Protein AF-A0AA42AVE0-F1 (afdb_monomer_lite)

pLDDT: mean 78.34, std 12.14, range [39.88, 89.75]

Sequence (85 aa):
MANLLQIPSDDSVLLRVSHSNLKSFSADVRFSLQMTVESVKEKLWKKSGTSVDSMSLELFDDTGAKVSDLNDNSKPFGFYSPHDG

Structure (mmCIF, N/CA/C/O backbone):
data_AF-A0AA42AVE0-F1
#
_entry.id   AF-A0AA42AVE0-F1
#
loop_
_atom_site.group_PDB
_atom_site.id
_atom_site.type_symbol
_atom_site.label_atom_id
_atom_site.label_alt_id
_atom_site.label_comp_id
_atom_site.label_asym_id
_atom_site.label_entity_id
_atom_site.label_seq_id
_atom_site.pdbx_PDB_ins_code
_atom_site.Cartn_x
_atom_site.Cartn_y
_atom_site.Cartn_z
_atom_site.occupancy
_atom_site.B_iso_or_equiv
_atom_site.auth_seq_id
_atom_site.auth_comp_id
_atom_site.auth_asym_id
_atom_site.auth_atom_id
_atom_site.pdbx_PDB_model_num
ATOM 1 N N . MET A 1 1 ? -24.159 11.435 -28.109 1.00 39.88 1 MET A N 1
ATOM 2 C CA . MET A 1 1 ? -22.683 11.464 -28.052 1.00 39.88 1 MET A CA 1
ATOM 3 C C . MET A 1 1 ? -22.294 11.116 -26.625 1.00 39.88 1 MET A C 1
ATOM 5 O O . MET A 1 1 ? -22.367 11.974 -25.758 1.00 39.88 1 MET A O 1
ATOM 9 N N . ALA A 1 2 ? -22.067 9.830 -26.349 1.00 40.72 2 ALA A N 1
ATOM 10 C CA . ALA A 1 2 ? -21.712 9.363 -25.012 1.00 40.72 2 ALA A CA 1
ATOM 11 C C . ALA A 1 2 ? -20.243 9.714 -24.756 1.00 40.72 2 ALA A C 1
ATOM 13 O O . ALA A 1 2 ? -19.379 9.355 -25.554 1.00 40.72 2 ALA A O 1
ATOM 14 N N . ASN A 1 3 ? -19.990 10.466 -23.688 1.00 42.78 3 ASN A N 1
ATOM 15 C CA . ASN A 1 3 ? -18.655 10.831 -23.241 1.00 42.78 3 ASN A CA 1
ATOM 16 C C . ASN A 1 3 ? -17.982 9.559 -22.708 1.00 42.78 3 ASN A C 1
ATOM 18 O O . ASN A 1 3 ? -18.166 9.183 -21.551 1.00 42.78 3 ASN A O 1
ATOM 22 N N . LEU A 1 4 ? -17.302 8.840 -23.602 1.00 52.19 4 LEU A N 1
ATOM 23 C CA . LEU A 1 4 ? -16.444 7.720 -23.259 1.00 52.19 4 LEU A CA 1
ATOM 24 C C . LEU A 1 4 ? -15.237 8.336 -22.551 1.00 52.19 4 LEU A C 1
ATOM 26 O O . LEU A 1 4 ? -14.259 8.721 -23.186 1.00 52.19 4 LEU A O 1
ATOM 30 N N . LEU A 1 5 ? -15.353 8.511 -21.235 1.00 55.03 5 LE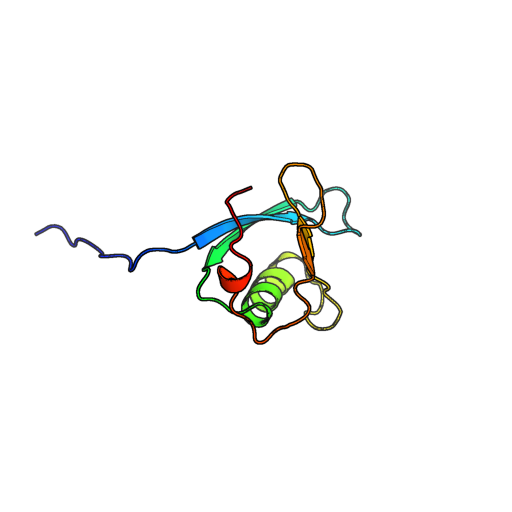U A N 1
ATOM 31 C CA . LEU A 1 5 ? -14.208 8.746 -20.374 1.00 55.03 5 LEU A CA 1
ATOM 32 C C . LEU A 1 5 ? -13.292 7.537 -20.577 1.00 55.03 5 LEU A C 1
ATOM 34 O O . LEU A 1 5 ? -13.482 6.489 -19.966 1.00 55.03 5 LEU A O 1
ATOM 38 N N . GLN A 1 6 ? -12.351 7.661 -21.512 1.00 46.09 6 GLN A N 1
ATOM 39 C CA . GLN A 1 6 ? -11.153 6.845 -21.574 1.00 46.09 6 GLN A CA 1
ATOM 40 C C . GLN A 1 6 ? -10.405 7.160 -20.284 1.00 46.09 6 GLN A C 1
ATOM 42 O O . GLN A 1 6 ? -9.591 8.076 -20.213 1.00 46.09 6 GLN A O 1
ATOM 47 N N . ILE A 1 7 ? -10.783 6.452 -19.224 1.00 56.16 7 ILE A N 1
ATOM 48 C CA . ILE A 1 7 ? -9.979 6.355 -18.023 1.00 56.16 7 ILE A CA 1
ATOM 49 C C . ILE A 1 7 ? -8.688 5.704 -18.544 1.00 56.16 7 ILE A C 1
ATOM 51 O O . ILE A 1 7 ? -8.775 4.606 -19.106 1.00 56.16 7 ILE A O 1
ATOM 55 N N . PRO A 1 8 ? -7.530 6.395 -18.515 1.00 47.72 8 PRO A N 1
ATOM 56 C CA . PRO A 1 8 ? -6.266 5.756 -18.877 1.00 47.72 8 PRO A CA 1
ATOM 57 C C . PRO A 1 8 ? -6.176 4.490 -18.037 1.00 47.72 8 PRO A C 1
ATOM 59 O O . PRO A 1 8 ? -6.556 4.591 -16.873 1.00 47.72 8 PRO A O 1
ATOM 62 N N . SER A 1 9 ? -5.788 3.350 -18.639 1.00 52.53 9 SER A N 1
ATOM 63 C CA . SER A 1 9 ? -5.668 2.035 -17.985 1.00 52.53 9 SER A CA 1
ATOM 64 C C . SER A 1 9 ? -5.500 2.232 -16.492 1.00 52.53 9 SER A C 1
ATOM 66 O O . SER A 1 9 ? -4.463 2.728 -16.054 1.00 52.53 9 SER A O 1
ATOM 68 N N . ASP A 1 10 ? -6.588 2.054 -15.741 1.00 60.34 10 ASP A N 1
ATOM 69 C CA . ASP A 1 10 ? -6.617 2.427 -14.332 1.00 60.34 10 ASP A CA 1
ATOM 70 C C . ASP A 1 10 ? -5.92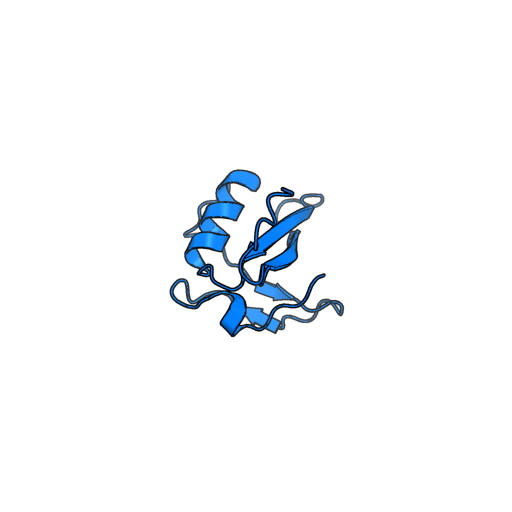1 1.287 -13.604 1.00 60.34 10 ASP A C 1
ATOM 72 O O . ASP A 1 10 ? -6.570 0.462 -12.962 1.00 60.34 10 ASP A O 1
ATOM 76 N N . ASP A 1 11 ? -4.605 1.208 -13.828 1.00 75.44 11 ASP A N 1
ATOM 77 C CA . ASP A 1 11 ? -3.620 0.301 -13.268 1.00 75.44 11 ASP A CA 1
ATOM 78 C C . ASP A 1 11 ? -3.652 0.548 -11.769 1.00 75.44 11 ASP A C 1
ATOM 80 O O . ASP A 1 11 ? -2.872 1.315 -11.213 1.00 75.44 11 ASP A O 1
ATOM 84 N N . SER A 1 12 ? -4.678 0.021 -11.128 1.00 84.94 12 SER A N 1
ATOM 85 C CA . SER A 1 12 ? -5.049 0.332 -9.771 1.00 84.94 12 SER A CA 1
ATOM 86 C C . SER A 1 12 ? -5.436 -0.958 -9.094 1.00 84.94 12 SER A C 1
ATOM 88 O O . SER A 1 12 ? -6.149 -1.792 -9.645 1.00 84.94 12 SER A O 1
ATOM 90 N N . VAL A 1 13 ? -4.929 -1.109 -7.888 1.00 87.00 13 VAL A N 1
ATOM 91 C CA . VAL A 1 13 ? -5.073 -2.303 -7.080 1.00 87.00 13 VAL A CA 1
ATOM 92 C C . VAL A 1 13 ? -5.853 -1.938 -5.839 1.00 87.00 13 VAL A C 1
ATOM 94 O O . VAL A 1 13 ? -5.669 -0.865 -5.254 1.00 87.00 13 VAL A O 1
ATOM 97 N N . LEU A 1 14 ? -6.774 -2.812 -5.465 1.00 87.56 14 LEU A N 1
ATOM 98 C CA . LEU A 1 14 ? -7.479 -2.700 -4.206 1.00 87.56 14 LEU A CA 1
ATOM 99 C C . LEU A 1 14 ? -6.698 -3.518 -3.188 1.00 87.56 14 LEU A C 1
ATOM 101 O O . LEU A 1 14 ? -6.578 -4.726 -3.347 1.00 87.56 14 LEU A O 1
ATOM 105 N N . LEU A 1 15 ? -6.149 -2.840 -2.183 1.00 86.19 15 LEU A N 1
ATOM 106 C CA . LEU A 1 15 ? -5.429 -3.497 -1.102 1.00 86.19 15 LEU A CA 1
ATOM 107 C C . LEU A 1 15 ? -6.124 -3.236 0.219 1.00 86.19 15 LEU A C 1
ATOM 109 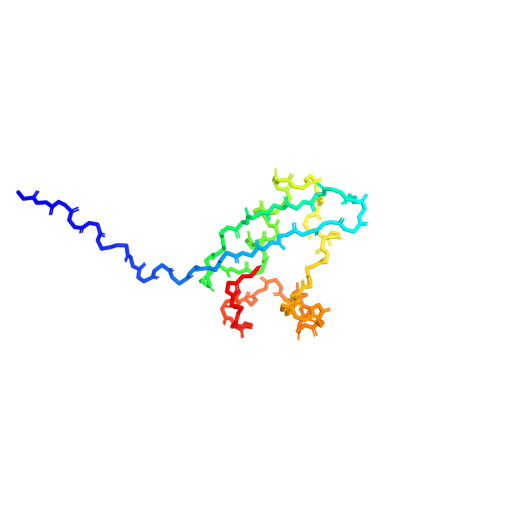O O . LEU A 1 15 ? -6.538 -2.105 0.515 1.00 86.19 15 LEU A O 1
ATOM 113 N N . ARG A 1 16 ? -6.194 -4.276 1.044 1.00 86.56 16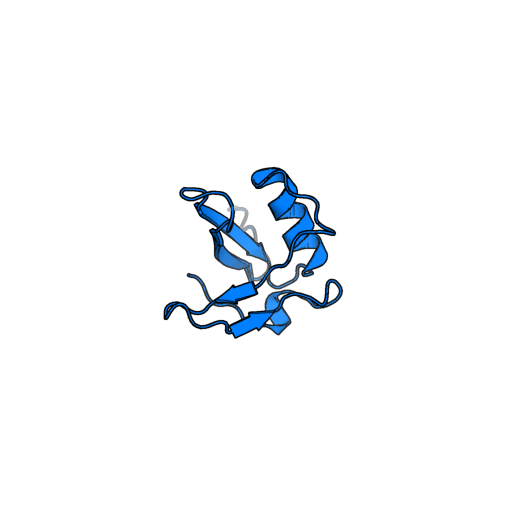 ARG A N 1
ATOM 114 C CA . ARG A 1 16 ? -6.645 -4.140 2.423 1.00 86.56 16 ARG A CA 1
ATOM 115 C C . ARG A 1 16 ? -5.504 -3.673 3.314 1.00 86.56 16 ARG A C 1
ATOM 117 O O . ARG A 1 16 ? -4.581 -4.418 3.635 1.00 86.56 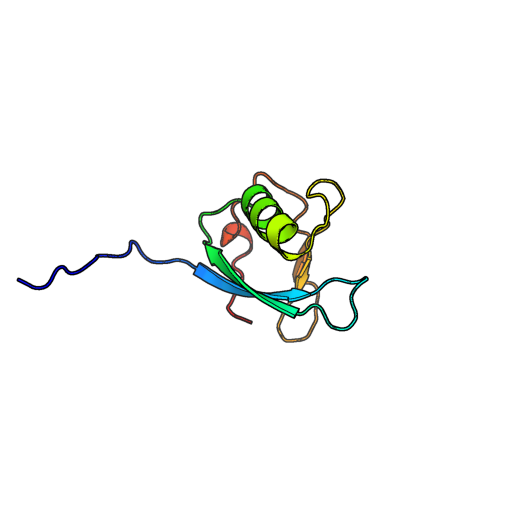16 ARG A O 1
ATOM 124 N N . VAL A 1 17 ? -5.613 -2.446 3.804 1.00 85.12 17 VAL A N 1
ATOM 125 C CA . VAL A 1 17 ? -4.647 -1.909 4.756 1.00 85.12 17 VAL A CA 1
ATOM 126 C C . VAL A 1 17 ? -5.053 -2.268 6.174 1.00 85.12 17 VAL A C 1
ATOM 128 O O . VAL A 1 17 ? -6.166 -1.961 6.600 1.00 85.12 17 VAL A O 1
ATOM 131 N N . SER A 1 18 ? -4.124 -2.876 6.907 1.00 82.56 18 SER A N 1
ATOM 132 C CA . SER A 1 18 ? -4.272 -3.211 8.322 1.00 82.56 18 SER A CA 1
ATOM 133 C C . SER A 1 18 ? -3.268 -2.422 9.162 1.00 82.56 18 SER A C 1
ATOM 135 O O . SER A 1 18 ? -2.204 -2.055 8.669 1.00 82.56 18 SER A O 1
ATOM 137 N N . HIS A 1 19 ? -3.590 -2.144 10.427 1.00 81.44 19 HIS A N 1
ATOM 138 C CA . HIS A 1 19 ? -2.693 -1.413 11.327 1.00 81.44 19 HIS A CA 1
ATOM 139 C C . HIS A 1 19 ? -2.366 -2.247 12.567 1.00 81.44 19 HIS A C 1
ATOM 141 O O . HIS A 1 19 ? -3.265 -2.621 13.317 1.00 81.44 19 HIS A O 1
ATOM 147 N N . SER A 1 20 ? -1.079 -2.487 12.831 1.00 74.62 20 SER A N 1
ATOM 148 C CA . SER A 1 20 ? -0.618 -3.396 13.896 1.00 74.62 20 SER A CA 1
ATOM 149 C C . SER A 1 20 ? -1.116 -3.014 15.295 1.00 74.62 20 SER A C 1
ATOM 151 O O . SER A 1 20 ? -1.346 -3.884 16.129 1.00 74.62 20 SER A O 1
ATOM 153 N N . ASN A 1 21 ? -1.330 -1.718 15.552 1.00 70.94 21 ASN A N 1
ATOM 154 C CA . ASN A 1 21 ? -1.821 -1.229 16.846 1.00 70.94 21 ASN A CA 1
ATOM 155 C C . ASN A 1 21 ? -3.358 -1.161 16.945 1.00 70.94 21 ASN A C 1
ATOM 157 O O . ASN A 1 21 ? -3.898 -0.916 18.021 1.00 70.94 21 ASN A O 1
ATOM 161 N N . LEU A 1 22 ? -4.081 -1.334 15.832 1.00 72.75 22 LEU A N 1
ATOM 162 C CA . LEU A 1 22 ? -5.541 -1.261 15.795 1.00 72.75 22 LEU A CA 1
ATOM 163 C C . LEU A 1 22 ? -6.101 -2.622 15.377 1.00 72.75 22 LEU A C 1
ATOM 165 O O . LEU A 1 22 ? -6.203 -2.934 14.196 1.00 72.75 22 LEU A O 1
ATOM 169 N N . LYS A 1 23 ? -6.548 -3.403 16.366 1.00 66.06 23 LYS A N 1
ATOM 170 C CA . LYS A 1 23 ? -7.133 -4.748 16.189 1.00 66.06 23 LYS A CA 1
ATOM 171 C C . LYS A 1 23 ? -8.293 -4.830 15.182 1.00 66.06 23 LYS A C 1
ATOM 173 O O . LYS A 1 23 ? -8.624 -5.923 14.744 1.00 66.06 23 LYS A O 1
ATOM 178 N N . SER A 1 24 ? -8.922 -3.701 14.855 1.00 64.06 24 SER A N 1
ATOM 179 C CA . SER A 1 24 ? -10.071 -3.604 13.949 1.00 64.06 24 SER A CA 1
ATOM 180 C C . SER A 1 24 ? -9.908 -2.490 12.908 1.00 64.06 24 SER A C 1
ATOM 182 O O . SER A 1 24 ? -10.902 -1.966 12.407 1.00 64.06 24 SER A O 1
ATOM 184 N N . PHE A 1 25 ? -8.678 -2.078 12.592 1.00 72.50 25 PHE A N 1
ATOM 185 C CA . PHE A 1 25 ? -8.462 -1.194 11.450 1.00 72.50 25 PHE A CA 1
ATOM 186 C C . PHE A 1 25 ? -8.171 -2.051 10.231 1.00 72.50 25 PHE A C 1
ATOM 188 O O . PHE A 1 25 ? -7.074 -2.582 10.083 1.00 72.50 25 PHE A O 1
ATOM 195 N N . SER A 1 26 ? -9.188 -2.195 9.393 1.00 74.69 26 SER A N 1
ATOM 196 C CA . SER A 1 26 ? -9.066 -2.742 8.051 1.00 74.69 26 SER A CA 1
ATOM 197 C C . SER A 1 26 ? -9.748 -1.757 7.116 1.00 74.69 26 SER A C 1
ATOM 199 O O . SER A 1 26 ? -10.921 -1.436 7.294 1.00 74.69 26 SER A O 1
ATOM 201 N N . ALA A 1 27 ? -8.982 -1.196 6.189 1.00 81.31 27 ALA A N 1
ATOM 202 C CA . ALA A 1 27 ? -9.491 -0.267 5.197 1.00 81.31 27 ALA A CA 1
ATOM 203 C C . ALA A 1 27 ? -9.126 -0.795 3.817 1.00 81.31 27 ALA A C 1
ATOM 205 O O . ALA A 1 27 ? -7.945 -0.881 3.483 1.00 81.31 27 ALA A O 1
ATOM 206 N N . ASP A 1 28 ? -10.129 -1.122 3.013 1.00 84.94 28 ASP A N 1
ATOM 207 C CA . ASP A 1 28 ? -9.950 -1.267 1.578 1.00 84.94 28 ASP A CA 1
ATOM 208 C C . ASP A 1 28 ? -9.586 0.103 0.995 1.00 84.94 28 ASP A C 1
ATOM 210 O O . ASP A 1 28 ? -10.272 1.117 1.180 1.00 84.94 28 ASP A O 1
ATOM 214 N N . VAL A 1 29 ? -8.422 0.173 0.356 1.00 85.88 29 VAL A N 1
ATOM 215 C CA . VAL A 1 29 ? -7.958 1.389 -0.298 1.00 85.88 29 VAL A CA 1
ATOM 216 C C . VAL A 1 29 ? -7.499 1.035 -1.696 1.00 85.88 29 VAL A C 1
ATOM 218 O O . VAL A 1 29 ? -6.655 0.169 -1.908 1.00 85.88 29 VAL A O 1
ATOM 221 N N . ARG A 1 30 ? -8.056 1.760 -2.665 1.00 87.50 30 ARG A N 1
ATOM 222 C CA . ARG A 1 30 ? -7.608 1.693 -4.049 1.00 87.50 30 ARG A CA 1
ATOM 223 C C . ARG A 1 30 ? -6.336 2.522 -4.218 1.00 87.50 30 ARG A C 1
ATOM 225 O O . ARG A 1 30 ? -6.348 3.739 -3.972 1.00 87.50 30 ARG A O 1
ATOM 232 N N . PHE A 1 31 ? -5.260 1.871 -4.633 1.00 85.50 31 PHE A N 1
ATOM 233 C CA . PHE A 1 31 ? -3.968 2.473 -4.948 1.00 85.50 31 PHE A CA 1
ATOM 234 C C . PHE A 1 31 ? -3.710 2.386 -6.443 1.00 85.50 31 PHE A C 1
ATOM 236 O O . PHE A 1 31 ? -4.052 1.391 -7.065 1.00 85.50 31 PHE A O 1
ATOM 243 N N . SER A 1 32 ? -3.110 3.416 -7.026 1.00 86.50 32 SER A N 1
ATOM 244 C CA . SER A 1 32 ? -2.705 3.392 -8.432 1.00 86.50 32 SER A CA 1
ATOM 245 C C . SER A 1 32 ? -1.274 2.867 -8.518 1.00 86.50 32 SER A C 1
ATOM 247 O O . SER A 1 32 ? -0.402 3.378 -7.832 1.00 86.50 32 SER A O 1
ATOM 249 N N . LEU A 1 33 ? -0.989 1.900 -9.382 1.00 85.00 33 LEU A N 1
ATOM 250 C CA . LEU A 1 33 ? 0.347 1.347 -9.626 1.00 85.00 33 LEU A CA 1
ATOM 251 C C . LEU A 1 33 ? 1.352 2.421 -10.076 1.00 85.00 33 LEU A C 1
ATOM 253 O O . LEU A 1 33 ? 2.548 2.298 -9.814 1.00 85.00 33 LEU A O 1
ATOM 257 N N . GLN A 1 34 ? 0.865 3.501 -10.695 1.00 84.69 34 GLN A N 1
ATOM 258 C CA . GLN A 1 34 ? 1.671 4.664 -11.079 1.00 84.69 34 GLN A CA 1
ATOM 259 C C . GLN A 1 34 ? 2.092 5.547 -9.890 1.00 84.69 34 GLN A C 1
ATOM 261 O O . GLN A 1 34 ? 2.995 6.369 -10.030 1.00 84.69 34 GLN A O 1
ATOM 266 N N . MET A 1 35 ? 1.450 5.412 -8.725 1.00 86.12 35 MET A N 1
ATOM 267 C CA . MET A 1 35 ? 1.781 6.218 -7.551 1.00 86.12 35 MET A CA 1
ATOM 268 C C . MET A 1 35 ? 3.035 5.680 -6.859 1.00 86.12 35 MET A C 1
ATOM 270 O O . MET A 1 35 ? 3.298 4.480 -6.876 1.00 86.12 35 MET A O 1
ATOM 274 N N . THR A 1 36 ? 3.803 6.553 -6.216 1.00 89.75 36 THR A N 1
ATOM 275 C CA . THR A 1 36 ? 4.970 6.144 -5.426 1.00 89.75 36 THR A CA 1
ATOM 276 C C . THR A 1 36 ? 4.570 5.654 -4.041 1.00 89.75 36 THR A C 1
ATOM 278 O O . THR A 1 36 ? 3.498 5.991 -3.530 1.00 89.75 36 THR A O 1
ATOM 281 N N . VAL A 1 37 ? 5.450 4.886 -3.400 1.00 88.62 37 VAL A N 1
ATOM 282 C CA . VAL A 1 37 ? 5.274 4.459 -2.004 1.00 88.62 37 VAL A CA 1
ATOM 283 C C . VAL A 1 37 ? 5.065 5.657 -1.071 1.00 88.62 37 VAL A C 1
ATOM 285 O O . VAL A 1 37 ? 4.230 5.590 -0.169 1.00 88.62 37 VAL A O 1
ATOM 288 N N . GLU A 1 38 ? 5.742 6.779 -1.321 1.00 88.38 38 GLU A N 1
ATOM 289 C CA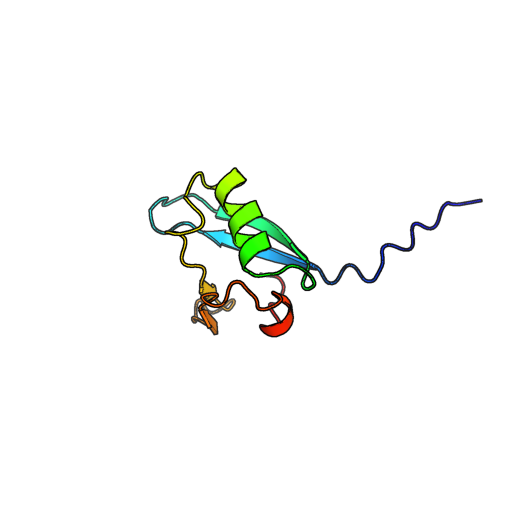 . GLU A 1 38 ? 5.508 8.028 -0.589 1.00 88.38 38 GLU A CA 1
ATOM 290 C C . GLU A 1 38 ? 4.053 8.496 -0.695 1.00 88.38 38 GLU A C 1
ATOM 292 O O . GLU A 1 38 ? 3.393 8.704 0.321 1.00 88.38 38 GLU A O 1
ATOM 297 N N . SER A 1 39 ? 3.518 8.559 -1.919 1.00 88.88 39 SER A N 1
ATOM 298 C CA . SER A 1 39 ? 2.117 8.920 -2.165 1.00 88.88 39 SER A CA 1
ATOM 299 C C . SER A 1 39 ? 1.143 7.944 -1.490 1.00 88.88 39 SER A C 1
ATOM 301 O O . SER A 1 39 ? 0.043 8.333 -1.089 1.00 88.88 39 SER A O 1
ATOM 303 N N . VAL A 1 40 ? 1.516 6.663 -1.364 1.00 86.94 40 VAL A N 1
ATOM 304 C CA . VAL A 1 40 ? 0.692 5.634 -0.702 1.00 86.94 40 VAL A CA 1
ATOM 305 C C . VAL A 1 40 ? 0.619 5.921 0.783 1.00 86.94 40 VAL A C 1
ATOM 307 O O . VAL A 1 40 ? -0.485 6.015 1.323 1.00 86.94 40 VAL A O 1
ATOM 310 N N . LYS A 1 41 ? 1.777 6.129 1.420 1.00 87.81 41 LYS A N 1
ATOM 311 C CA . LYS A 1 41 ? 1.878 6.522 2.829 1.00 87.81 41 LYS A CA 1
ATOM 312 C C . LYS A 1 41 ? 1.092 7.803 3.074 1.00 87.81 41 LYS A C 1
ATOM 314 O O . LYS A 1 41 ? 0.266 7.827 3.980 1.00 87.81 41 LYS A O 1
ATOM 319 N N . GLU A 1 42 ? 1.251 8.799 2.199 1.00 88.12 42 GLU A N 1
ATOM 320 C CA . GLU A 1 42 ? 0.518 10.075 2.156 1.00 88.12 42 GLU A CA 1
ATOM 321 C C . GLU A 1 42 ? -1.019 9.917 2.065 1.00 88.12 42 GLU A C 1
ATOM 323 O O . GLU A 1 42 ? -1.806 10.708 2.588 1.00 88.12 42 GLU A O 1
ATOM 328 N N . LYS A 1 43 ? -1.505 8.866 1.416 1.00 86.75 43 LYS A N 1
ATOM 329 C CA . LYS A 1 43 ? -2.943 8.576 1.367 1.00 86.75 43 LYS A CA 1
ATOM 330 C C . LYS A 1 43 ? -3.414 7.841 2.622 1.00 86.75 43 LYS A C 1
ATOM 332 O O . LYS A 1 43 ? -4.539 8.040 3.084 1.00 86.75 43 LYS A O 1
ATOM 337 N N . LEU A 1 44 ? -2.544 7.004 3.174 1.00 85.00 44 LEU A N 1
ATOM 338 C CA . LEU A 1 44 ? -2.804 6.157 4.326 1.00 85.00 44 LEU A CA 1
ATOM 339 C C . LEU A 1 44 ? -2.803 6.914 5.648 1.00 85.00 44 LEU A C 1
ATOM 341 O O . LEU A 1 44 ? -3.715 6.694 6.443 1.00 85.00 44 LEU A O 1
ATOM 345 N N . TRP A 1 45 ? -1.873 7.846 5.871 1.00 82.75 45 TRP A N 1
ATOM 346 C CA . TRP A 1 45 ? -1.874 8.655 7.097 1.00 82.75 45 TRP A CA 1
ATOM 347 C C . TRP A 1 45 ? -3.155 9.471 7.241 1.00 82.75 45 TRP A C 1
ATOM 349 O O . TRP A 1 45 ? -3.667 9.599 8.347 1.00 82.75 45 TRP A O 1
ATOM 359 N N . LYS A 1 46 ? -3.746 9.946 6.135 1.00 80.75 46 LYS A N 1
ATOM 360 C CA . LYS A 1 46 ? -5.035 10.656 6.174 1.00 80.75 46 LYS A CA 1
ATOM 361 C C . LYS A 1 46 ? -6.179 9.784 6.702 1.00 80.75 46 LYS A C 1
ATOM 363 O O . LYS A 1 46 ? -7.131 10.318 7.259 1.00 80.75 46 LYS A O 1
ATOM 368 N N . LYS A 1 47 ? -6.099 8.459 6.528 1.00 78.56 47 LYS A N 1
ATOM 369 C CA . LYS A 1 47 ? -7.085 7.486 7.035 1.00 78.56 47 LYS A CA 1
ATOM 370 C C . LYS A 1 47 ? -6.718 6.921 8.411 1.00 78.56 47 LYS A C 1
ATOM 372 O O . LYS A 1 47 ? -7.599 6.770 9.246 1.00 78.56 47 LYS A O 1
ATOM 377 N N . SER A 1 48 ? -5.449 6.575 8.626 1.00 72.12 48 SER A N 1
ATOM 378 C CA . SER A 1 48 ? -4.960 5.891 9.833 1.00 72.12 48 SER A CA 1
ATOM 379 C C . SER A 1 48 ? -4.491 6.853 10.933 1.00 72.12 48 SER A C 1
ATOM 381 O O . SER A 1 48 ? -4.331 6.431 12.072 1.00 72.12 48 SER A O 1
ATOM 383 N N . GLY A 1 49 ? -4.244 8.127 10.612 1.00 75.06 49 GLY A N 1
ATOM 384 C CA . GLY A 1 49 ? -3.736 9.144 11.542 1.00 75.06 49 GLY A CA 1
ATOM 385 C C . GLY A 1 49 ? -2.255 9.003 11.920 1.00 75.06 49 GLY A C 1
ATOM 386 O O . GLY A 1 49 ? -1.774 9.757 12.761 1.00 75.06 49 GLY A O 1
ATOM 387 N N . THR A 1 50 ? -1.531 8.051 11.329 1.00 74.38 50 THR A N 1
ATOM 388 C CA . THR A 1 50 ? -0.131 7.741 11.662 1.00 74.38 50 THR A CA 1
ATOM 389 C C . THR A 1 50 ? 0.831 8.507 10.759 1.00 74.38 50 THR A C 1
ATOM 391 O O . THR A 1 50 ? 0.653 8.498 9.548 1.00 74.38 50 THR A O 1
ATOM 394 N N . SER A 1 51 ? 1.872 9.130 11.315 1.00 78.75 51 SER A N 1
ATOM 395 C CA . SER A 1 51 ? 2.887 9.855 10.536 1.00 78.75 51 SER A CA 1
ATOM 396 C C . SER A 1 51 ? 3.554 8.973 9.478 1.00 78.75 51 SER A C 1
ATOM 398 O O . SER A 1 51 ? 4.024 7.884 9.798 1.00 78.75 51 SER A O 1
ATOM 400 N N . VAL A 1 52 ? 3.672 9.480 8.246 1.00 79.06 52 VAL A N 1
ATOM 401 C CA . VAL A 1 52 ? 4.294 8.770 7.108 1.00 79.06 52 VAL A CA 1
ATOM 402 C C . VAL A 1 52 ? 5.742 8.341 7.363 1.00 79.06 52 VAL A C 1
ATOM 404 O O . VAL A 1 52 ? 6.165 7.309 6.855 1.00 79.06 52 VAL A O 1
ATOM 407 N N . ASP A 1 53 ? 6.476 9.103 8.178 1.00 77.75 53 ASP A N 1
ATOM 408 C CA . ASP A 1 53 ? 7.882 8.854 8.520 1.00 77.75 53 ASP A CA 1
ATOM 409 C C . ASP A 1 53 ? 8.061 7.644 9.453 1.00 77.75 53 ASP A C 1
ATOM 411 O O . ASP A 1 53 ? 8.934 6.810 9.247 1.00 77.75 53 ASP A O 1
ATOM 415 N N . SER A 1 54 ? 7.163 7.478 10.429 1.00 78.94 54 SER A N 1
ATOM 416 C CA . SER A 1 54 ? 7.131 6.292 11.299 1.00 78.94 54 SER A CA 1
ATOM 417 C C . SER A 1 54 ? 6.320 5.132 10.711 1.00 78.94 54 SER A C 1
ATOM 419 O O . SER A 1 54 ? 6.190 4.088 11.350 1.00 78.94 54 SER A O 1
ATOM 421 N N . MET A 1 55 ? 5.731 5.305 9.522 1.00 81.94 55 MET A N 1
ATOM 422 C CA . MET A 1 55 ? 4.880 4.300 8.896 1.00 81.94 55 MET A CA 1
ATOM 423 C C . MET A 1 55 ? 5.705 3.352 8.022 1.00 81.94 55 MET A C 1
ATOM 425 O O . MET A 1 55 ? 6.083 3.673 6.891 1.00 81.94 55 MET A O 1
ATOM 429 N N . SER A 1 56 ? 5.914 2.141 8.528 1.00 83.25 56 SER A N 1
ATOM 430 C CA . SER A 1 56 ? 6.453 1.023 7.754 1.00 83.25 56 SER A CA 1
ATOM 431 C C . SER A 1 56 ? 5.316 0.316 7.026 1.00 83.25 56 SER A C 1
ATOM 433 O O . SER A 1 56 ? 4.383 -0.178 7.658 1.00 83.25 56 SER A O 1
ATOM 435 N N . LEU A 1 57 ? 5.375 0.294 5.695 1.00 85.44 57 LEU A N 1
ATOM 436 C CA . LEU A 1 57 ? 4.426 -0.450 4.877 1.00 85.44 57 LEU A CA 1
ATOM 437 C C . LEU A 1 57 ? 5.069 -1.760 4.434 1.00 85.44 57 LEU A C 1
ATOM 439 O O . LEU A 1 57 ? 6.183 -1.777 3.913 1.00 85.44 57 LEU A O 1
ATOM 443 N N . GLU A 1 58 ? 4.339 -2.847 4.619 1.00 88.69 58 GLU A N 1
ATOM 444 C CA . GLU A 1 58 ? 4.743 -4.192 4.237 1.00 88.69 58 GLU A CA 1
ATOM 445 C C . GLU A 1 58 ? 3.654 -4.760 3.333 1.00 88.69 58 GLU A C 1
ATOM 447 O O . GLU A 1 58 ? 2.465 -4.695 3.650 1.00 88.69 58 GLU A O 1
ATOM 452 N N . LEU A 1 59 ? 4.062 -5.273 2.178 1.00 87.69 59 LEU A N 1
ATOM 453 C CA . LEU A 1 59 ? 3.180 -5.960 1.255 1.00 87.69 59 LEU A CA 1
ATOM 454 C C . LEU A 1 59 ? 3.087 -7.424 1.685 1.00 87.69 59 LEU A C 1
ATOM 456 O O . LEU A 1 59 ? 4.116 -8.082 1.854 1.00 87.69 59 LEU A O 1
ATOM 460 N N . PHE A 1 60 ? 1.868 -7.925 1.838 1.00 85.50 60 PHE A N 1
ATOM 461 C CA . PHE A 1 60 ? 1.591 -9.325 2.138 1.00 85.50 60 PHE A CA 1
ATOM 462 C C . PHE A 1 60 ? 0.796 -9.954 0.996 1.00 85.50 60 PHE A C 1
ATOM 464 O O . PHE A 1 60 ? 0.028 -9.269 0.326 1.00 85.50 60 PHE A O 1
ATOM 471 N N . ASP A 1 61 ? 1.009 -11.247 0.790 1.00 84.81 61 ASP A N 1
ATOM 472 C CA . ASP A 1 61 ? 0.243 -12.081 -0.133 1.00 84.81 61 ASP A CA 1
ATOM 473 C C . ASP A 1 61 ? -1.055 -12.571 0.535 1.00 84.81 61 ASP A C 1
ATOM 475 O O . ASP A 1 61 ? -1.197 -12.473 1.760 1.00 84.81 61 ASP A O 1
ATOM 479 N N . ASP A 1 62 ? -1.978 -13.156 -0.232 1.00 80.25 62 ASP A N 1
ATOM 480 C CA . ASP A 1 62 ? -3.227 -13.744 0.287 1.00 80.25 62 ASP A CA 1
ATOM 481 C C . ASP A 1 62 ? -2.954 -14.828 1.345 1.00 80.25 62 ASP A C 1
ATOM 483 O O . ASP A 1 62 ? -3.677 -14.962 2.333 1.00 80.25 62 ASP A O 1
ATOM 487 N N . THR A 1 63 ? -1.822 -15.529 1.227 1.00 81.38 63 THR A N 1
ATOM 488 C CA . THR A 1 63 ? -1.398 -16.526 2.219 1.00 81.38 63 THR A CA 1
ATOM 489 C C . THR A 1 63 ? -0.890 -15.915 3.534 1.00 81.38 63 THR A C 1
ATOM 491 O O . THR A 1 63 ? -0.433 -16.648 4.413 1.00 81.38 63 THR A O 1
ATOM 494 N N . GLY A 1 64 ? -0.881 -14.583 3.669 1.00 79.50 64 GLY A N 1
ATOM 495 C CA . GLY A 1 64 ? -0.303 -13.856 4.802 1.00 79.50 64 GLY A CA 1
ATOM 496 C C . GLY A 1 64 ? 1.229 -13.853 4.823 1.00 79.50 64 GLY A C 1
ATOM 497 O O . GLY A 1 64 ? 1.834 -13.500 5.836 1.00 79.50 64 GLY A O 1
ATOM 498 N N . ALA A 1 65 ? 1.877 -14.259 3.727 1.00 84.31 65 ALA A N 1
ATOM 499 C CA . ALA A 1 65 ? 3.329 -14.219 3.601 1.00 84.31 65 ALA A CA 1
ATOM 500 C C . ALA A 1 65 ? 3.786 -12.805 3.232 1.00 84.31 65 ALA A C 1
ATOM 502 O O . ALA A 1 65 ? 3.198 -12.169 2.360 1.00 84.31 65 ALA A O 1
ATOM 503 N N . LYS A 1 66 ? 4.848 -12.306 3.872 1.00 87.62 66 LYS A N 1
ATOM 504 C CA . LYS A 1 66 ? 5.425 -11.012 3.502 1.00 87.62 66 LYS A CA 1
ATOM 505 C C . LYS A 1 66 ? 6.071 -11.108 2.120 1.00 87.62 66 LYS A C 1
ATOM 507 O O . LYS A 1 66 ? 7.035 -11.849 1.944 1.00 87.62 66 LYS A O 1
ATOM 512 N N . VAL A 1 67 ? 5.562 -10.331 1.173 1.00 85.88 67 VAL A N 1
ATOM 513 C CA . VAL A 1 67 ? 6.073 -10.238 -0.199 1.00 85.88 67 VAL A CA 1
ATOM 514 C C . VAL A 1 67 ? 7.254 -9.281 -0.251 1.00 85.88 67 VAL A C 1
ATOM 516 O O . VAL A 1 67 ? 8.300 -9.612 -0.807 1.00 85.88 67 VAL A O 1
ATOM 519 N N . SER A 1 68 ? 7.104 -8.073 0.300 1.00 85.50 68 SER A N 1
ATOM 520 C CA . SER A 1 68 ? 8.134 -7.030 0.224 1.00 85.50 68 SER A CA 1
ATOM 521 C C . SER A 1 68 ? 7.892 -5.890 1.208 1.00 85.50 68 SER A C 1
ATOM 523 O O . SER A 1 68 ? 6.756 -5.487 1.441 1.00 85.50 68 SER A O 1
ATOM 525 N N . ASP A 1 69 ? 8.972 -5.308 1.724 1.00 86.06 69 ASP A N 1
ATOM 526 C CA . ASP A 1 69 ? 8.932 -4.072 2.505 1.00 86.06 69 ASP A CA 1
ATOM 527 C C . ASP A 1 69 ? 8.945 -2.848 1.571 1.00 86.06 69 ASP A C 1
ATOM 529 O O . ASP A 1 69 ? 9.860 -2.651 0.764 1.00 86.06 69 ASP A O 1
ATOM 533 N N . LEU A 1 70 ? 7.944 -1.981 1.708 1.00 84.94 70 LEU A N 1
ATOM 534 C CA . LEU A 1 70 ? 7.804 -0.717 0.979 1.00 84.94 70 LEU A CA 1
ATOM 535 C C . LEU A 1 70 ? 8.614 0.377 1.702 1.00 84.94 70 LEU A C 1
ATOM 537 O O . LEU A 1 70 ? 8.089 1.392 2.174 1.00 84.94 70 LEU A O 1
ATOM 541 N N . ASN A 1 71 ? 9.915 0.128 1.849 1.00 82.25 71 ASN A N 1
ATOM 542 C CA . ASN A 1 71 ? 10.843 1.058 2.494 1.00 82.25 71 ASN A CA 1
ATOM 543 C C . ASN A 1 71 ? 11.306 2.167 1.532 1.00 82.25 71 ASN A C 1
ATOM 545 O O . ASN A 1 71 ? 11.623 3.277 1.947 1.00 82.25 71 ASN A O 1
ATOM 549 N N . ASP A 1 72 ? 11.316 1.877 0.230 1.00 84.62 72 ASP A N 1
ATOM 550 C CA . ASP A 1 72 ? 11.784 2.807 -0.793 1.00 84.62 72 ASP A CA 1
ATOM 551 C C . ASP A 1 72 ? 10.639 3.704 -1.283 1.00 84.62 72 ASP A C 1
ATOM 553 O O . ASP A 1 72 ? 9.836 3.328 -2.138 1.00 84.62 72 ASP A O 1
ATOM 557 N N . ASN A 1 73 ? 10.562 4.905 -0.710 1.00 84.81 73 ASN A N 1
ATOM 558 C CA . ASN A 1 73 ? 9.528 5.903 -0.996 1.00 84.81 73 ASN A CA 1
ATOM 559 C C . ASN A 1 73 ? 9.521 6.378 -2.461 1.00 84.81 73 ASN A C 1
ATOM 561 O O . ASN A 1 73 ? 8.472 6.788 -2.962 1.00 84.81 73 ASN A O 1
ATOM 565 N N . SER A 1 74 ? 10.666 6.291 -3.145 1.00 85.69 74 SER A N 1
ATOM 566 C CA . SER A 1 74 ? 10.851 6.740 -4.529 1.00 85.69 74 SER A CA 1
ATOM 567 C C . SER A 1 74 ? 10.353 5.724 -5.556 1.00 85.69 74 SER A C 1
ATOM 569 O O . SER A 1 74 ? 10.128 6.081 -6.714 1.00 85.69 74 SER A O 1
ATOM 571 N N . LYS A 1 75 ? 10.185 4.451 -5.170 1.00 88.12 75 LYS A N 1
ATOM 572 C CA . LYS A 1 75 ? 9.721 3.415 -6.096 1.00 88.12 75 LYS A CA 1
ATOM 573 C C . LYS A 1 75 ? 8.220 3.550 -6.377 1.00 88.12 75 LYS A C 1
ATOM 575 O O . LYS A 1 75 ? 7.435 3.805 -5.458 1.00 88.12 75 LYS A O 1
ATOM 580 N N . PRO A 1 76 ? 7.798 3.351 -7.640 1.00 86.50 76 PRO A N 1
ATOM 581 C CA . PRO A 1 76 ? 6.388 3.238 -7.967 1.00 86.50 76 PRO A CA 1
ATOM 582 C C . PRO A 1 76 ? 5.829 1.950 -7.372 1.00 86.50 76 PRO A C 1
ATOM 584 O O . PRO A 1 76 ? 6.498 0.917 -7.339 1.00 86.50 76 PRO A O 1
ATOM 587 N N . PHE A 1 77 ? 4.580 1.998 -6.937 1.00 83.31 77 PHE A N 1
ATOM 588 C CA . PHE A 1 77 ? 3.901 0.873 -6.315 1.00 83.31 77 PHE A CA 1
ATOM 589 C C . PHE A 1 77 ? 3.785 -0.320 -7.276 1.00 83.31 77 PHE A C 1
ATOM 591 O O . PHE A 1 77 ? 3.949 -1.468 -6.873 1.00 83.31 77 PHE A O 1
ATOM 598 N N . GLY A 1 78 ? 3.645 -0.045 -8.577 1.00 83.06 78 GLY A N 1
ATOM 599 C CA . GLY A 1 78 ? 3.677 -1.053 -9.634 1.00 83.06 78 GLY A CA 1
ATOM 600 C C . GLY A 1 78 ? 4.999 -1.802 -9.786 1.00 83.06 78 GLY A C 1
ATOM 601 O O . GLY A 1 78 ? 4.998 -2.895 -10.340 1.00 83.06 78 GLY A O 1
ATOM 602 N N . PHE A 1 79 ? 6.113 -1.297 -9.240 1.00 83.69 79 PHE A N 1
ATOM 603 C CA . PHE A 1 79 ? 7.378 -2.043 -9.212 1.00 83.69 79 PHE A CA 1
ATOM 604 C C . PHE A 1 79 ? 7.244 -3.362 -8.445 1.00 83.69 79 PHE A C 1
ATOM 606 O O . PHE A 1 79 ? 7.882 -4.350 -8.795 1.00 83.69 79 PHE A O 1
ATOM 613 N N . TYR A 1 80 ? 6.391 -3.384 -7.421 1.00 81.62 80 TYR A N 1
ATOM 614 C CA . TYR A 1 80 ? 6.155 -4.562 -6.592 1.00 81.62 80 TYR A CA 1
ATOM 615 C C . TYR A 1 80 ? 5.111 -5.512 -7.184 1.00 81.62 80 TYR A C 1
ATOM 617 O O . TYR A 1 80 ? 4.851 -6.550 -6.588 1.00 81.62 80 TYR A O 1
ATOM 625 N N . SER A 1 81 ? 4.519 -5.163 -8.336 1.00 79.56 81 SER A N 1
ATOM 626 C CA . SER A 1 81 ? 3.425 -5.909 -8.976 1.00 79.56 81 SER A CA 1
ATOM 627 C C . SER A 1 81 ? 2.375 -6.422 -7.970 1.00 79.56 81 SER A C 1
ATOM 629 O O . SER A 1 81 ? 2.102 -7.624 -7.940 1.00 79.56 81 SER A O 1
ATOM 631 N N . PRO A 1 82 ? 1.824 -5.552 -7.096 1.00 80.31 82 PRO A N 1
ATOM 632 C CA . PRO A 1 82 ? 0.781 -5.968 -6.169 1.00 80.31 82 PRO A CA 1
ATOM 633 C C . PRO A 1 82 ? -0.455 -6.429 -6.949 1.00 80.31 82 PRO A C 1
ATOM 635 O O . PRO A 1 82 ? -0.757 -5.893 -8.015 1.00 80.31 82 PRO A O 1
ATOM 638 N N . HIS A 1 83 ? -1.162 -7.411 -6.400 1.00 78.50 83 HIS A N 1
ATOM 639 C CA . HIS A 1 83 ? -2.430 -7.914 -6.930 1.00 78.50 83 HIS A CA 1
ATOM 640 C C . HIS A 1 83 ? -3.575 -7.460 -6.019 1.00 78.50 83 HIS A C 1
ATOM 642 O O . HIS A 1 83 ? -3.327 -6.996 -4.905 1.00 78.50 83 HIS A O 1
ATOM 648 N N . ASP A 1 84 ? -4.814 -7.526 -6.500 1.00 80.00 84 ASP A N 1
ATOM 649 C CA . ASP A 1 84 ? -5.976 -7.238 -5.662 1.00 80.00 84 ASP A CA 1
ATOM 650 C C . ASP A 1 84 ? -6.125 -8.273 -4.529 1.00 80.00 84 ASP A C 1
ATOM 652 O O . ASP A 1 84 ? -5.974 -9.472 -4.766 1.00 80.00 84 ASP A O 1
ATOM 656 N N . GLY A 1 85 ? -6.378 -7.796 -3.298 1.00 62.28 85 GLY A N 1
ATOM 657 C CA . GLY A 1 85 ? -6.449 -8.631 -2.084 1.00 62.28 85 GLY A CA 1
ATOM 658 C C . GLY A 1 85 ? -6.577 -7.867 -0.764 1.00 62.28 85 GLY A C 1
ATOM 659 O O . GLY A 1 85 ? -5.778 -6.933 -0.508 1.00 62.28 85 GLY A O 1
#

Foldseek 3Di:
DDPPPPPPPQQKAFDWDDDPVDPPDTDTDIDGLQAFLLVVLVVVCVVPVDDSVPDWDFDADPVRHTQDTSPPRGDRNCVSVDHHD

Secondary structure (DSSP, 8-state):
-----------EEEEEEEETTEEEEEEEEEEETTSBHHHHHHHHHHHH---TTT---EEE-TTS-EEEE---TTSBGGGG-----

Organism: Papaver nudicaule (NCBI:txid74823)

Radius of gyration: 14.11 Å; chains: 1; bounding box: 34×28×45 Å

InterPro domains:
  IPR000626 Ubiquitin-like domain [PF14560] (13-85)
  IPR029071 Ubiquitin-like domain superfamily [SSF54236] (9-85)
  IPR045172 Tubulin-folding cofactor B, ubiquitin-like domain [cd01789] (13-85)